Protein AF-A0A5P0ZI61-F1 (afdb_monomer_lite)

Secondary structure (DSSP, 8-state):
----------HHHHHHHHTTS----PPP-TTS---TTT-HHHHHHHHH-

Foldseek 3Di:
DDDPPPPPQDPVNVCVVCVPPDDQDFDADPVRDTDCVSVVVVVCVVPPD

Radius of gyration: 17.96 Å; chains: 1; bounding box: 36×18×51 Å

pLDDT: mean 87.67, std 12.96, range [42.53, 97.44]

Sequence (49 aa):
MENDKSKKMTNLDWYNLVKDEPYEVVIFDKDGHYDPKKSPEFNDWMKNG

Structure (mmCIF, N/CA/C/O backbone):
data_AF-A0A5P0ZI61-F1
#
_entry.id   AF-A0A5P0ZI61-F1
#
loop_
_atom_site.group_PDB
_atom_site.id
_atom_site.type_symbol
_atom_site.label_atom_id
_atom_site.label_alt_id
_atom_site.label_comp_id
_atom_site.label_asym_id
_atom_site.label_entity_id
_atom_site.label_seq_id
_atom_site.pdbx_PDB_ins_code
_atom_site.Cartn_x
_atom_site.Cartn_y
_atom_site.Cartn_z
_atom_site.occupancy
_atom_site.B_iso_or_equiv
_atom_site.auth_seq_id
_atom_site.auth_comp_id
_atom_site.auth_asym_id
_atom_site.auth_atom_id
_atom_site.pdbx_PDB_model_num
ATOM 1 N N . MET A 1 1 ? 21.667 -5.921 -39.188 1.00 42.53 1 MET A N 1
ATOM 2 C CA . MET A 1 1 ? 22.462 -5.782 -37.951 1.00 42.53 1 MET A CA 1
ATOM 3 C C . MET A 1 1 ? 21.532 -6.129 -36.814 1.00 42.53 1 MET A C 1
ATOM 5 O O . MET A 1 1 ? 20.777 -5.282 -36.369 1.00 42.53 1 MET A O 1
ATOM 9 N N . GLU A 1 2 ? 21.494 -7.403 -36.455 1.00 56.59 2 GLU A N 1
ATOM 10 C CA . GLU A 1 2 ? 20.578 -7.928 -35.450 1.00 56.59 2 GLU A CA 1
ATOM 11 C C . GLU A 1 2 ? 21.438 -8.302 -34.247 1.00 56.59 2 GLU A C 1
ATOM 13 O O . GLU A 1 2 ? 22.306 -9.163 -34.342 1.00 56.59 2 GLU A O 1
ATOM 18 N N . ASN A 1 3 ? 21.306 -7.534 -33.174 1.00 51.66 3 ASN A N 1
ATOM 19 C CA . ASN A 1 3 ? 21.855 -7.843 -31.859 1.00 51.66 3 ASN A CA 1
ATOM 20 C C . ASN A 1 3 ? 21.018 -7.066 -30.842 1.00 51.66 3 ASN A C 1
ATOM 22 O O . ASN A 1 3 ? 21.519 -6.191 -30.135 1.00 51.66 3 ASN A O 1
ATOM 26 N N . ASP A 1 4 ? 19.720 -7.373 -30.802 1.00 62.50 4 ASP A N 1
ATOM 27 C CA . ASP A 1 4 ? 18.890 -7.041 -29.650 1.00 62.50 4 ASP A CA 1
ATOM 28 C C . ASP A 1 4 ? 19.329 -7.945 -28.490 1.00 62.50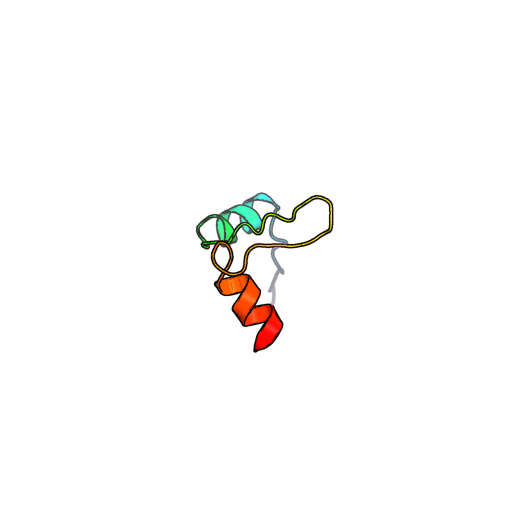 4 ASP A C 1
ATOM 30 O O . ASP A 1 4 ? 18.826 -9.046 -28.260 1.00 62.50 4 ASP A O 1
ATOM 34 N N . LYS A 1 5 ? 20.409 -7.534 -27.823 1.00 59.91 5 LYS A N 1
ATOM 35 C CA . LYS A 1 5 ? 20.811 -8.133 -26.559 1.00 59.91 5 LYS A CA 1
ATOM 36 C C . LYS A 1 5 ? 19.799 -7.639 -25.544 1.00 59.91 5 LYS A C 1
ATOM 38 O O . LYS A 1 5 ? 19.930 -6.504 -25.090 1.00 59.91 5 LYS A O 1
ATOM 43 N N . SER A 1 6 ? 18.844 -8.487 -25.164 1.00 67.50 6 SER A N 1
ATOM 44 C CA . SER A 1 6 ? 18.004 -8.244 -23.995 1.00 67.50 6 SER A CA 1
ATOM 45 C C . SER A 1 6 ? 18.920 -8.007 -22.790 1.00 67.50 6 SER A C 1
ATOM 47 O O . SER A 1 6 ? 19.475 -8.924 -22.177 1.00 67.50 6 SER A O 1
ATOM 49 N N . LYS A 1 7 ? 19.199 -6.732 -22.505 1.00 77.38 7 LYS A N 1
ATOM 50 C CA . LYS A 1 7 ? 20.034 -6.338 -21.380 1.00 77.38 7 LYS A CA 1
ATOM 51 C C . LYS A 1 7 ? 19.260 -6.770 -20.148 1.00 77.38 7 LYS A C 1
ATOM 53 O O . LYS A 1 7 ? 18.237 -6.176 -19.824 1.00 77.38 7 LYS A O 1
ATOM 58 N N . LYS A 1 8 ? 19.729 -7.826 -19.481 1.00 84.06 8 LYS A N 1
ATOM 59 C CA . LYS A 1 8 ? 19.160 -8.233 -18.199 1.00 84.06 8 LYS A CA 1
ATOM 60 C C . LYS A 1 8 ? 19.321 -7.060 -17.244 1.00 84.06 8 LYS A C 1
ATOM 62 O O . LYS A 1 8 ? 20.444 -6.695 -16.899 1.00 84.06 8 LYS A O 1
ATOM 67 N N . MET A 1 9 ? 18.198 -6.456 -16.880 1.00 87.56 9 MET A N 1
ATOM 68 C CA . MET A 1 9 ? 18.165 -5.416 -15.867 1.00 87.56 9 MET A CA 1
ATOM 69 C C . MET A 1 9 ? 18.690 -5.983 -14.553 1.00 87.56 9 MET A C 1
ATOM 71 O O . MET A 1 9 ? 18.326 -7.087 -14.142 1.00 87.56 9 MET A O 1
ATOM 75 N N . THR A 1 10 ? 19.569 -5.227 -13.909 1.00 93.38 10 THR A N 1
ATOM 76 C CA . THR A 1 10 ? 20.040 -5.531 -12.561 1.00 93.38 10 THR A CA 1
ATOM 77 C C . THR A 1 10 ? 18.981 -5.149 -11.527 1.00 93.38 10 THR A C 1
ATOM 79 O O . THR A 1 10 ? 18.060 -4.384 -11.815 1.00 93.38 10 THR A O 1
ATOM 82 N N . ASN A 1 11 ? 19.136 -5.619 -10.286 1.00 92.25 11 ASN A N 1
ATOM 83 C CA . ASN A 1 11 ? 18.277 -5.188 -9.176 1.00 92.25 11 ASN A CA 1
ATOM 84 C C . ASN A 1 11 ? 18.293 -3.659 -8.995 1.00 92.25 11 ASN A C 1
ATOM 86 O O . ASN A 1 11 ? 17.270 -3.071 -8.661 1.00 92.25 11 ASN A O 1
ATOM 90 N N . LEU A 1 12 ? 19.439 -3.013 -9.246 1.00 93.81 12 LEU A N 1
ATOM 91 C CA . LEU A 1 12 ? 19.574 -1.559 -9.166 1.00 93.81 12 LEU A CA 1
ATOM 92 C C . LEU A 1 12 ? 18.839 -0.848 -10.310 1.00 93.81 12 LEU A C 1
ATOM 94 O O . LEU A 1 12 ? 18.248 0.205 -10.085 1.00 93.81 12 LEU A O 1
ATOM 98 N N . ASP A 1 13 ? 18.851 -1.419 -11.518 1.00 93.12 13 ASP A N 1
ATOM 99 C CA . ASP A 1 13 ? 18.094 -0.876 -12.651 1.00 93.12 13 ASP A CA 1
ATOM 100 C C . ASP A 1 13 ? 16.587 -0.929 -12.367 1.00 93.12 13 ASP A C 1
ATOM 102 O O . ASP A 1 13 ? 15.890 0.060 -12.572 1.00 93.12 13 ASP A O 1
ATOM 106 N N . TRP A 1 14 ? 16.094 -2.054 -11.835 1.00 90.81 14 TRP A N 1
ATOM 107 C CA . TRP A 1 14 ? 14.692 -2.187 -11.428 1.00 90.81 14 TRP A CA 1
ATOM 108 C C . TRP A 1 14 ? 14.324 -1.227 -10.300 1.00 90.81 14 TRP A C 1
ATOM 110 O O . TRP A 1 14 ? 13.305 -0.554 -10.394 1.00 90.81 14 TRP A O 1
ATOM 120 N N . TYR A 1 15 ? 15.167 -1.113 -9.269 1.00 89.88 15 TYR A N 1
ATOM 121 C CA . TYR A 1 15 ? 14.951 -0.161 -8.179 1.00 89.88 15 TYR A CA 1
ATOM 122 C C . TYR A 1 15 ? 14.850 1.275 -8.700 1.00 89.88 15 TYR A C 1
ATOM 124 O O . TYR A 1 15 ? 13.900 1.980 -8.38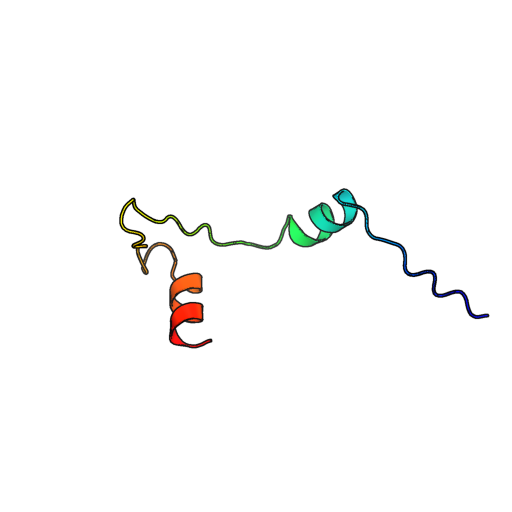1 1.00 89.88 15 TYR A O 1
ATOM 132 N N . ASN A 1 16 ? 15.787 1.702 -9.550 1.00 93.25 16 ASN A N 1
ATOM 133 C CA . ASN A 1 16 ? 15.779 3.054 -10.105 1.00 93.25 16 ASN A CA 1
ATOM 134 C C . ASN A 1 16 ? 14.586 3.336 -11.020 1.00 93.25 16 ASN A C 1
ATOM 136 O O . ASN A 1 16 ? 14.222 4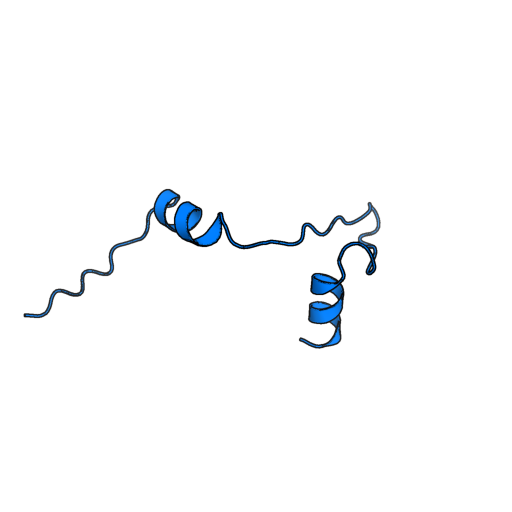.499 -11.156 1.00 93.25 16 ASN A O 1
ATOM 140 N N . LEU A 1 17 ? 14.004 2.308 -11.639 1.00 91.00 17 LEU A N 1
ATOM 141 C CA . LEU A 1 17 ? 12.818 2.452 -12.474 1.00 91.00 17 LEU A CA 1
ATOM 142 C C . LEU A 1 17 ? 11.562 2.763 -11.647 1.00 91.00 17 LEU A C 1
ATOM 144 O O . LEU A 1 17 ? 10.727 3.532 -12.103 1.00 91.00 17 LEU A O 1
ATOM 148 N N . VAL A 1 18 ? 11.426 2.165 -10.458 1.00 89.00 18 VAL A N 1
ATOM 149 C CA . VAL A 1 18 ? 10.172 2.202 -9.675 1.00 89.00 18 VAL A CA 1
ATOM 150 C C . VAL A 1 18 ? 10.257 3.024 -8.391 1.00 89.00 18 VAL A C 1
ATOM 152 O O . VAL A 1 18 ? 9.242 3.246 -7.746 1.00 89.00 18 VAL A O 1
ATOM 155 N N . LYS A 1 19 ? 11.452 3.473 -7.991 1.00 87.62 19 LYS A N 1
ATOM 156 C CA . LYS A 1 19 ? 11.672 4.181 -6.716 1.00 87.62 19 LYS A CA 1
ATOM 157 C C . LYS A 1 19 ? 10.859 5.469 -6.553 1.00 87.62 19 LYS A C 1
ATOM 159 O O . LYS A 1 19 ? 10.614 5.866 -5.420 1.00 87.62 19 LYS A O 1
ATOM 164 N N . ASP A 1 20 ? 10.510 6.119 -7.661 1.00 88.81 20 ASP A N 1
ATOM 165 C CA . ASP A 1 20 ? 9.796 7.396 -7.673 1.00 88.81 20 ASP A CA 1
ATOM 166 C C . ASP A 1 20 ? 8.285 7.192 -7.874 1.00 88.81 20 ASP A C 1
ATOM 168 O O . ASP A 1 20 ? 7.519 8.150 -7.785 1.00 88.81 20 ASP A O 1
ATOM 172 N N . GLU A 1 21 ? 7.853 5.951 -8.128 1.00 85.88 21 GLU A N 1
ATOM 173 C CA . GLU A 1 21 ? 6.441 5.638 -8.295 1.00 85.88 21 GLU A CA 1
ATOM 174 C C . GLU A 1 21 ? 5.751 5.690 -6.924 1.00 85.88 21 GLU A C 1
ATOM 176 O O . GLU A 1 21 ? 6.179 5.001 -5.987 1.00 85.88 21 GLU A O 1
ATOM 181 N N . PRO A 1 22 ? 4.695 6.504 -6.765 1.00 82.94 22 PRO A N 1
ATOM 182 C CA . PRO A 1 22 ? 3.967 6.567 -5.513 1.00 82.94 22 PRO A CA 1
ATOM 183 C C . PRO A 1 22 ? 3.268 5.228 -5.277 1.00 82.94 22 PRO A C 1
ATOM 185 O O . PRO A 1 22 ? 2.405 4.817 -6.046 1.00 82.94 22 PRO A O 1
ATOM 188 N N . TYR A 1 23 ? 3.626 4.552 -4.188 1.00 85.56 23 TYR A N 1
ATOM 189 C CA . TYR A 1 23 ? 2.938 3.347 -3.748 1.00 85.56 23 TYR A CA 1
ATOM 190 C C . TYR A 1 23 ? 2.186 3.611 -2.449 1.00 85.56 23 TYR A C 1
ATOM 192 O O . TYR A 1 23 ? 2.682 4.255 -1.521 1.00 85.56 23 TYR A O 1
ATOM 200 N N . GLU A 1 24 ? 0.972 3.082 -2.379 1.00 91.00 24 GLU A N 1
ATOM 201 C CA . GLU A 1 24 ? 0.193 3.078 -1.154 1.00 91.00 24 GLU A CA 1
ATOM 202 C C . GLU A 1 24 ? 0.670 1.940 -0.242 1.00 91.00 24 GLU A C 1
ATOM 204 O O . GLU A 1 24 ? 0.789 0.787 -0.661 1.00 91.00 24 GLU A O 1
ATOM 209 N N . VAL A 1 25 ? 0.948 2.254 1.026 1.00 91.88 25 VAL A N 1
ATOM 210 C CA . VAL A 1 25 ? 1.240 1.236 2.041 1.00 91.88 25 VAL A CA 1
ATOM 211 C C . VAL A 1 25 ? -0.062 0.834 2.717 1.00 91.88 25 VAL A C 1
ATOM 213 O O . VAL A 1 25 ? -0.632 1.600 3.494 1.00 91.88 25 VAL A O 1
ATOM 216 N N . VAL A 1 26 ? -0.503 -0.394 2.458 1.00 95.00 26 VAL A N 1
ATOM 217 C CA . VAL A 1 26 ? -1.688 -0.972 3.098 1.00 95.00 26 VAL A CA 1
ATOM 218 C C . VAL A 1 26 ? -1.267 -1.693 4.372 1.00 95.00 26 VAL A C 1
ATOM 220 O O . VAL A 1 26 ? -0.489 -2.647 4.340 1.00 95.00 26 VAL A O 1
ATOM 223 N N . ILE A 1 27 ? -1.771 -1.224 5.512 1.00 96.00 27 ILE A N 1
ATOM 224 C CA . ILE A 1 27 ? -1.512 -1.836 6.817 1.00 96.00 27 ILE A CA 1
ATOM 225 C C . ILE A 1 27 ? -2.719 -2.684 7.196 1.00 96.00 27 ILE A C 1
ATOM 227 O O . ILE A 1 27 ? -3.831 -2.169 7.314 1.00 96.00 27 ILE A O 1
ATOM 231 N N . PHE A 1 28 ? -2.466 -3.966 7.438 1.00 96.75 28 PHE A N 1
ATOM 232 C CA . PHE A 1 28 ? -3.459 -4.902 7.944 1.00 96.75 28 PHE A CA 1
ATOM 233 C C . PHE A 1 28 ? -3.312 -5.065 9.455 1.00 96.75 28 PHE A C 1
ATOM 235 O O . PHE A 1 28 ? -2.196 -5.090 9.986 1.00 96.75 28 PHE A O 1
ATOM 242 N N . ASP A 1 29 ? -4.437 -5.168 10.152 1.00 95.94 29 ASP A N 1
ATOM 243 C CA . ASP A 1 29 ? -4.450 -5.574 11.551 1.00 95.94 29 ASP A CA 1
ATOM 244 C C . ASP A 1 29 ? -4.228 -7.091 11.702 1.00 95.94 29 ASP A C 1
ATOM 246 O O . ASP A 1 29 ? -4.019 -7.826 10.734 1.00 95.94 29 ASP A O 1
ATOM 250 N N . LYS A 1 30 ? -4.234 -7.568 12.950 1.00 97.31 30 LYS A N 1
ATOM 251 C CA . LYS A 1 30 ? -3.985 -8.983 13.266 1.00 97.31 30 LYS A CA 1
ATOM 252 C C . LYS A 1 30 ? -5.058 -9.927 12.723 1.00 97.31 30 LYS A C 1
ATOM 254 O O . LYS A 1 30 ? -4.771 -11.110 12.566 1.00 97.31 30 LYS A O 1
ATOM 259 N N . ASP A 1 31 ? -6.247 -9.406 12.449 1.00 97.44 31 ASP A N 1
ATOM 260 C CA . ASP A 1 31 ? -7.383 -10.161 11.932 1.00 97.44 31 ASP A CA 1
ATOM 261 C C . ASP A 1 31 ? -7.488 -10.037 10.399 1.00 97.44 31 ASP A C 1
ATOM 263 O O . ASP A 1 31 ? -8.375 -10.622 9.781 1.00 97.44 31 ASP A O 1
ATOM 267 N N . GLY A 1 32 ? -6.550 -9.318 9.767 1.00 93.81 32 GLY A N 1
ATOM 268 C CA . GLY A 1 32 ? -6.474 -9.145 8.320 1.00 93.81 32 GLY A CA 1
ATOM 269 C C . GLY A 1 32 ? -7.382 -8.044 7.773 1.00 93.81 32 GLY A C 1
ATOM 270 O O . GLY A 1 32 ? -7.579 -7.976 6.558 1.00 93.81 32 GLY A O 1
ATOM 271 N N . HIS A 1 33 ? -7.929 -7.170 8.619 1.00 96.94 33 HIS A N 1
ATOM 272 C CA . HIS A 1 33 ? -8.683 -6.011 8.153 1.00 96.94 33 HIS A CA 1
ATOM 273 C C . HIS A 1 33 ? -7.755 -4.834 7.855 1.00 96.94 33 HIS A C 1
ATOM 275 O O . HIS A 1 33 ? -6.733 -4.632 8.509 1.00 96.94 33 HIS A O 1
ATOM 281 N N . TYR A 1 34 ? -8.150 -4.023 6.879 1.00 96.38 34 TYR A N 1
ATOM 282 C CA . TYR A 1 34 ? -7.530 -2.737 6.579 1.00 96.38 34 TYR A CA 1
ATOM 283 C C . TYR A 1 34 ? -8.591 -1.636 6.660 1.00 96.38 34 TYR A C 1
ATOM 285 O O . TYR A 1 34 ? -9.789 -1.908 6.576 1.00 96.38 34 TYR A O 1
ATOM 293 N N . ASP A 1 35 ? -8.161 -0.387 6.833 1.00 96.44 35 ASP A N 1
ATOM 294 C CA . ASP A 1 35 ? -9.055 0.773 6.829 1.00 96.44 35 ASP A CA 1
ATOM 295 C C . ASP A 1 35 ? -9.174 1.333 5.398 1.00 96.44 35 ASP A C 1
ATOM 297 O O . ASP A 1 35 ? -8.207 1.921 4.902 1.00 96.44 35 ASP A O 1
ATOM 301 N N . PRO A 1 36 ? -10.343 1.227 4.733 1.00 96.00 36 PRO A N 1
ATOM 302 C CA . PRO A 1 36 ? -10.532 1.725 3.370 1.00 96.00 36 PRO A CA 1
ATOM 303 C C . PRO A 1 36 ? -10.305 3.228 3.216 1.00 96.00 36 PRO A C 1
ATOM 305 O O . PRO A 1 36 ? -10.085 3.704 2.109 1.00 96.00 36 PRO A O 1
ATOM 308 N N . LYS A 1 37 ? -10.385 3.997 4.308 1.00 95.50 37 LYS A N 1
ATOM 309 C CA . LYS A 1 37 ? -10.122 5.441 4.278 1.00 95.50 37 LYS A CA 1
ATOM 310 C C . LYS A 1 37 ? -8.631 5.758 4.313 1.00 95.50 37 LYS A C 1
ATOM 312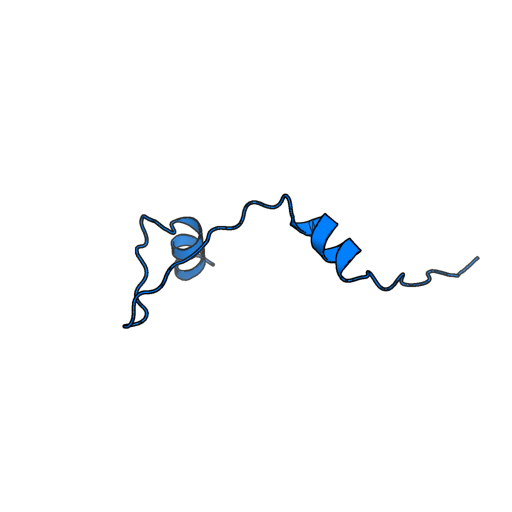 O O . LYS A 1 37 ? -8.242 6.824 3.851 1.00 95.50 37 LYS A O 1
ATOM 317 N N . LYS A 1 38 ? -7.815 4.869 4.888 1.00 94.75 38 LYS A N 1
ATOM 318 C CA . LYS A 1 38 ? -6.348 4.997 4.906 1.00 94.75 38 LYS A CA 1
ATOM 319 C C . LYS A 1 38 ? -5.701 4.401 3.664 1.00 94.75 38 LYS A C 1
ATOM 321 O O . LYS A 1 38 ? -4.581 4.788 3.356 1.00 94.75 38 LYS A O 1
ATOM 326 N N . SER A 1 39 ? -6.397 3.481 2.999 1.00 95.75 39 SER A N 1
ATOM 327 C CA . SER A 1 39 ? -5.946 2.853 1.759 1.00 95.75 39 SER A CA 1
ATOM 328 C C . SER A 1 39 ? -7.012 2.931 0.652 1.00 95.75 39 SER A C 1
ATOM 330 O O . SER A 1 39 ? -7.581 1.898 0.279 1.00 95.75 39 SER A O 1
ATOM 332 N N . PRO A 1 40 ? -7.398 4.147 0.211 1.00 94.94 40 PRO A N 1
ATOM 333 C CA . PRO A 1 40 ? -8.459 4.340 -0.774 1.00 94.94 40 PRO A CA 1
ATOM 334 C C . PRO A 1 40 ? -8.163 3.696 -2.131 1.00 94.94 40 PRO A C 1
ATOM 336 O O . PRO A 1 40 ? -9.083 3.111 -2.704 1.00 94.94 40 PRO A O 1
ATOM 339 N N . GLU A 1 41 ? -6.918 3.755 -2.613 1.00 94.19 41 GLU A N 1
ATOM 340 C CA . GLU A 1 41 ? -6.541 3.201 -3.923 1.00 94.19 41 GLU A CA 1
ATOM 341 C C . GLU A 1 41 ? -6.641 1.672 -3.906 1.00 94.19 41 GLU A C 1
ATOM 343 O O . GLU A 1 41 ? -7.270 1.062 -4.773 1.00 94.19 41 GLU A O 1
ATOM 348 N N . PHE A 1 42 ? -6.120 1.035 -2.851 1.00 94.00 42 PHE A N 1
ATOM 349 C CA . PHE A 1 42 ? -6.272 -0.403 -2.649 1.00 94.00 42 PHE A CA 1
ATOM 350 C C . PHE A 1 42 ? -7.742 -0.816 -2.527 1.00 94.00 42 PHE A C 1
ATOM 352 O O . PHE A 1 42 ? -8.159 -1.822 -3.103 1.00 94.00 42 PHE A O 1
ATOM 359 N N . ASN A 1 43 ? -8.550 -0.043 -1.796 1.00 96.44 43 ASN A N 1
ATOM 360 C CA . ASN A 1 43 ? -9.979 -0.317 -1.680 1.00 96.44 43 ASN A CA 1
ATOM 361 C C . ASN A 1 43 ? -10.704 -0.220 -3.032 1.00 96.44 43 ASN A C 1
ATOM 363 O O . ASN A 1 43 ? -11.614 -1.016 -3.274 1.00 96.44 43 ASN A O 1
ATOM 367 N N . ASP A 1 44 ? -10.349 0.754 -3.873 1.00 95.75 44 ASP A N 1
ATOM 368 C 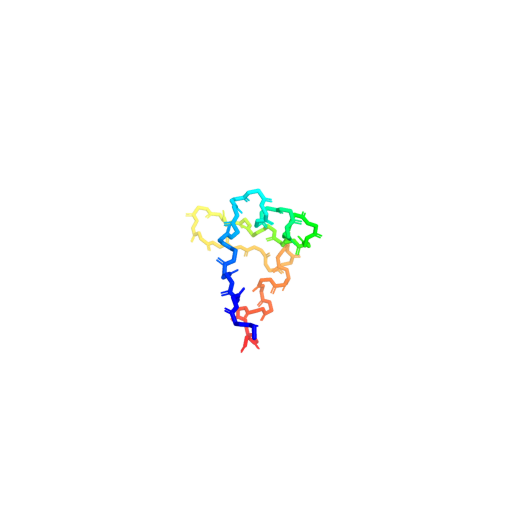CA . ASP A 1 44 ? -10.936 0.913 -5.204 1.00 95.75 44 ASP A CA 1
ATOM 369 C C . ASP A 1 44 ? -10.578 -0.271 -6.106 1.00 95.75 44 ASP A C 1
ATOM 371 O O . ASP A 1 44 ? -11.477 -0.932 -6.626 1.00 95.75 44 ASP A O 1
ATOM 375 N N . TRP A 1 45 ? -9.295 -0.643 -6.163 1.00 93.88 45 TRP A N 1
ATOM 376 C CA . TRP A 1 45 ? -8.826 -1.816 -6.906 1.00 93.88 45 TRP A CA 1
ATOM 377 C C . TRP A 1 45 ? -9.557 -3.105 -6.503 1.00 93.88 45 TRP A C 1
ATOM 379 O O . TRP A 1 45 ? -10.031 -3.854 -7.355 1.00 93.88 45 TRP A O 1
ATOM 389 N N . MET A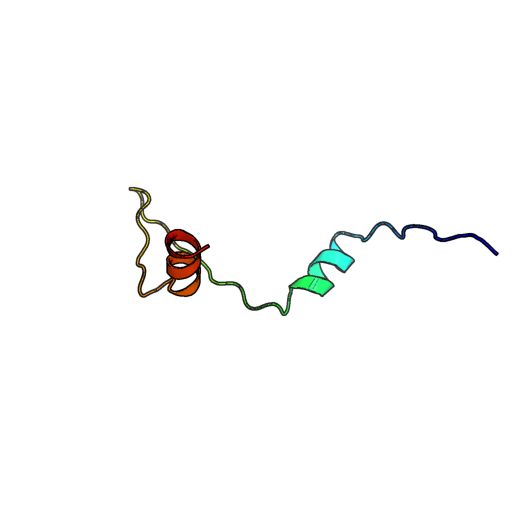 1 46 ? -9.727 -3.341 -5.198 1.00 93.38 46 MET A N 1
ATOM 390 C CA . MET A 1 46 ? -10.416 -4.533 -4.687 1.00 93.38 46 MET A CA 1
ATOM 391 C C . MET A 1 46 ? -11.915 -4.576 -5.024 1.00 93.38 46 MET A C 1
ATOM 393 O O . MET A 1 46 ? -12.515 -5.651 -4.979 1.00 93.38 46 MET A O 1
ATOM 397 N N . LYS A 1 47 ? -12.542 -3.429 -5.308 1.00 95.69 47 LYS A N 1
ATOM 398 C CA . LYS A 1 47 ? -13.986 -3.325 -5.580 1.00 95.69 47 LYS A CA 1
ATOM 399 C C . LYS A 1 47 ? -14.318 -3.199 -7.062 1.00 95.69 47 LYS A C 1
ATOM 401 O O . LYS A 1 47 ? -15.364 -3.696 -7.471 1.00 95.69 47 LYS A O 1
ATOM 406 N N . ASN A 1 48 ? -13.456 -2.535 -7.825 1.00 94.12 48 ASN A N 1
ATOM 407 C CA . ASN A 1 48 ? -13.746 -2.051 -9.174 1.00 94.12 48 ASN A CA 1
ATOM 408 C C . ASN A 1 48 ? -12.740 -2.529 -10.239 1.00 94.12 48 ASN A C 1
ATOM 410 O O . ASN A 1 48 ? -12.842 -2.066 -11.372 1.00 94.12 48 ASN A O 1
ATOM 414 N N . GLY A 1 49 ? -11.783 -3.394 -9.871 1.00 69.69 49 GLY A N 1
ATOM 415 C CA . GLY A 1 49 ? -10.654 -3.833 -10.707 1.00 69.69 49 GLY A CA 1
ATOM 416 C C . GLY A 1 49 ? -10.973 -4.273 -12.133 1.00 69.69 49 GLY A C 1
ATOM 417 O O . GLY A 1 49 ? -12.029 -4.907 -12.362 1.00 69.69 49 GLY A O 1
#

Organism: NCBI:txid2486008